Protein AF-A0A3S5XF40-F1 (afdb_monomer_lite)

Organism: NCBI:txid262988

Secondary structure (DSSP, 8-state):
-HHHHHHHHHHHHHHHHHHHTSPPTT--HHHHTGGGGSPP-PPPTTTTSGGGHHHHHHHHTTPPP-GGG-------EEETTEEE-

Foldseek 3Di:
DVVVVVVVVVVVVVVVVVVVPDDDPPDDPVNVCVVVPDDDDDDDDPCVDPVVVVVCVCVVVVHDDDPVSDDDDDWPDADPVGTDD

Sequence (85 aa):
EQQGAMVVKATAENVDEAVRELPDANLRPEDLWSVHSQPVFPKPHKRDSDTWAAIRKITETGEKIGLNHFKPIRPLGCGDTGSVH

Radius of gyration: 28.09 Å; chains: 1; bounding box: 51×30×76 Å

Structure (mmCIF, N/CA/C/O backbone):
data_AF-A0A3S5XF40-F1
#
_entry.id   AF-A0A3S5XF40-F1
#
loop_
_atom_site.group_PDB
_atom_site.id
_atom_site.type_symbol
_atom_site.label_atom_id
_atom_site.label_alt_id
_atom_site.label_comp_id
_atom_site.label_asym_id
_atom_site.label_entity_id
_atom_site.label_seq_id
_atom_site.pdbx_PDB_ins_code
_atom_site.Cartn_x
_atom_site.Cartn_y
_atom_site.Cartn_z
_atom_site.occupancy
_atom_site.B_iso_or_equiv
_atom_site.auth_seq_id
_atom_site.auth_comp_id
_atom_site.auth_asym_id
_atom_site.auth_atom_id
_atom_site.pdbx_PDB_model_num
ATOM 1 N N . GLU A 1 1 ? 32.296 -15.939 -53.811 1.00 61.72 1 GLU A N 1
ATOM 2 C CA . GLU A 1 1 ? 30.872 -15.591 -53.584 1.00 61.72 1 GLU A CA 1
ATOM 3 C C . GLU A 1 1 ? 30.260 -16.201 -52.322 1.00 61.72 1 GLU A C 1
ATOM 5 O O . GLU A 1 1 ? 29.656 -15.458 -51.562 1.00 61.72 1 GLU A O 1
ATOM 10 N N . GLN A 1 2 ? 30.442 -17.498 -52.037 1.00 68.69 2 GLN A N 1
ATOM 11 C CA . GLN A 1 2 ? 29.799 -18.175 -50.890 1.00 68.69 2 GLN A CA 1
ATOM 12 C C . GLN A 1 2 ? 30.041 -17.522 -49.512 1.00 68.69 2 GLN A C 1
ATOM 14 O O . GLN A 1 2 ? 29.123 -17.452 -48.701 1.00 68.69 2 GLN A O 1
ATOM 19 N N . GLN A 1 3 ? 31.244 -16.998 -49.252 1.00 70.88 3 GLN A N 1
ATOM 20 C CA . GLN A 1 3 ? 31.554 -16.311 -47.988 1.00 70.88 3 GLN A CA 1
ATOM 21 C C . GLN A 1 3 ? 30.796 -14.981 -47.835 1.00 70.88 3 GLN A C 1
ATOM 23 O O . GLN A 1 3 ? 30.311 -14.677 -46.751 1.00 70.88 3 GLN A O 1
ATOM 28 N N . GLY A 1 4 ? 30.626 -14.218 -48.920 1.00 76.75 4 GLY A N 1
ATOM 29 C CA . GLY A 1 4 ? 29.864 -12.966 -48.896 1.00 76.75 4 GLY A CA 1
ATOM 30 C C . GLY A 1 4 ? 28.375 -13.202 -48.636 1.00 76.75 4 GLY A C 1
ATOM 31 O O . GLY A 1 4 ? 27.774 -12.503 -47.828 1.00 76.75 4 GLY A O 1
ATOM 32 N N . ALA A 1 5 ? 27.801 -14.247 -49.241 1.00 80.38 5 ALA A N 1
ATOM 33 C CA . ALA A 1 5 ? 26.408 -14.630 -49.008 1.00 80.38 5 ALA A CA 1
ATOM 34 C C . ALA A 1 5 ? 26.143 -15.027 -47.543 1.00 80.38 5 ALA A C 1
ATOM 36 O O . ALA A 1 5 ? 25.102 -14.682 -46.988 1.00 80.38 5 ALA A O 1
ATOM 37 N N . MET A 1 6 ? 27.101 -15.704 -46.901 1.00 80.44 6 MET A N 1
ATOM 38 C CA . MET A 1 6 ? 27.004 -16.096 -45.491 1.00 80.44 6 MET A CA 1
ATOM 39 C C . MET A 1 6 ? 26.998 -14.878 -44.555 1.00 80.44 6 MET A C 1
ATOM 41 O O . MET A 1 6 ? 26.175 -14.811 -43.646 1.00 80.44 6 MET A O 1
ATOM 45 N N . VAL A 1 7 ? 27.858 -13.888 -44.818 1.00 84.81 7 VAL A N 1
ATOM 46 C CA . VAL A 1 7 ? 27.919 -12.636 -44.042 1.00 84.81 7 VAL A CA 1
ATOM 47 C C . VAL A 1 7 ? 26.639 -11.817 -44.204 1.00 84.81 7 VAL A C 1
ATOM 49 O O . VAL A 1 7 ? 26.104 -11.316 -43.217 1.00 84.81 7 VAL A O 1
ATOM 52 N N . VAL A 1 8 ? 26.115 -11.706 -45.428 1.00 86.25 8 VAL A N 1
ATOM 53 C CA . VAL A 1 8 ? 24.859 -10.985 -45.694 1.00 86.25 8 VAL A CA 1
ATOM 54 C C . VAL A 1 8 ? 23.692 -11.646 -44.966 1.00 86.25 8 VAL A C 1
ATOM 56 O O . VAL A 1 8 ? 22.909 -10.953 -44.324 1.00 86.25 8 VAL A O 1
ATOM 59 N N . LYS A 1 9 ? 23.603 -12.981 -45.007 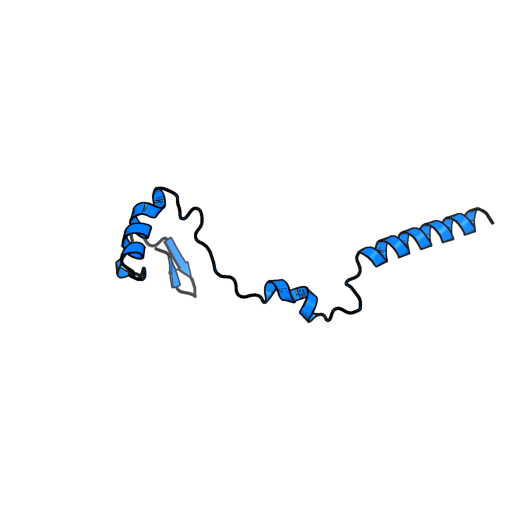1.00 86.25 9 LYS A N 1
ATOM 60 C CA . LYS A 1 9 ? 22.532 -13.719 -44.334 1.00 86.25 9 LYS A CA 1
ATOM 61 C C . LYS A 1 9 ? 22.592 -13.566 -42.811 1.00 86.25 9 LYS A C 1
ATOM 63 O O . LYS A 1 9 ? 21.585 -13.221 -42.208 1.00 86.25 9 LYS A O 1
ATOM 68 N N . ALA A 1 10 ? 23.774 -13.732 -42.217 1.00 87.12 10 ALA A N 1
ATOM 69 C CA . ALA A 1 10 ? 23.966 -13.563 -40.775 1.00 87.12 10 ALA A CA 1
ATOM 70 C C . ALA A 1 10 ? 23.665 -12.126 -40.313 1.00 87.12 10 ALA A C 1
ATOM 72 O O . ALA A 1 10 ? 23.109 -11.910 -39.240 1.00 87.12 10 ALA A O 1
ATOM 73 N N . THR A 1 11 ? 24.000 -11.132 -41.140 1.00 86.81 11 THR A N 1
ATOM 74 C CA . THR A 1 11 ? 23.700 -9.725 -40.849 1.00 86.81 11 THR A CA 1
ATOM 75 C C . THR A 1 11 ? 22.198 -9.452 -40.932 1.00 86.81 11 THR A C 1
ATOM 77 O O . THR A 1 11 ? 21.663 -8.762 -40.074 1.00 86.81 11 THR A O 1
ATOM 80 N N . ALA A 1 12 ? 21.504 -10.016 -41.924 1.00 87.75 12 ALA A N 1
ATOM 81 C CA . ALA A 1 12 ? 20.055 -9.885 -42.057 1.00 87.75 12 ALA A CA 1
ATOM 82 C C . ALA A 1 12 ? 19.302 -10.535 -40.883 1.00 87.75 12 ALA A C 1
ATOM 84 O O . ALA A 1 12 ? 18.368 -9.935 -40.365 1.00 87.75 12 ALA A O 1
ATOM 85 N N . GLU A 1 13 ? 19.736 -11.718 -40.437 1.00 87.69 13 GLU A N 1
ATOM 86 C CA . GLU A 1 13 ? 19.159 -12.414 -39.276 1.00 87.69 13 GLU A CA 1
ATOM 87 C C . GLU A 1 13 ? 19.357 -11.607 -37.979 1.00 87.69 13 GLU A C 1
ATOM 89 O O . GLU A 1 13 ? 18.413 -11.436 -37.214 1.00 87.69 13 GLU A O 1
ATOM 94 N N . ASN A 1 14 ? 20.543 -11.023 -37.772 1.00 86.00 14 ASN A N 1
ATOM 95 C CA . ASN A 1 14 ? 20.826 -10.170 -36.611 1.00 86.00 14 ASN A CA 1
ATOM 96 C C . ASN A 1 14 ? 19.990 -8.872 -36.618 1.00 86.00 14 ASN A C 1
ATOM 98 O O . ASN A 1 14 ? 19.461 -8.454 -35.592 1.00 86.00 14 ASN A O 1
ATOM 102 N N . VAL A 1 15 ? 19.820 -8.243 -37.787 1.00 84.75 15 VAL A N 1
ATOM 103 C CA . VAL A 1 15 ? 18.968 -7.048 -37.921 1.00 84.75 15 VAL A CA 1
ATOM 104 C C . VAL A 1 15 ? 17.494 -7.383 -37.666 1.00 84.75 15 VAL A C 1
ATOM 106 O O . VAL A 1 15 ? 16.816 -6.620 -36.986 1.00 84.75 15 VAL A O 1
ATOM 109 N N . ASP A 1 16 ? 16.998 -8.517 -38.168 1.00 81.81 16 ASP A N 1
ATOM 110 C CA . ASP A 1 16 ? 15.623 -8.983 -37.933 1.00 81.81 16 ASP A CA 1
ATOM 111 C C . ASP A 1 16 ? 15.350 -9.252 -36.443 1.00 81.81 16 ASP A C 1
ATOM 113 O O . ASP A 1 16 ? 14.312 -8.852 -35.918 1.00 81.81 16 ASP A O 1
ATOM 117 N N . GLU A 1 17 ? 16.302 -9.865 -35.736 1.00 81.00 17 GLU A N 1
ATOM 118 C CA . GLU A 1 17 ? 16.207 -10.095 -34.292 1.00 81.00 17 GLU A CA 1
ATOM 119 C C . GLU A 1 17 ? 16.228 -8.782 -33.495 1.00 81.00 17 GLU A C 1
ATOM 121 O O . GLU A 1 17 ? 15.362 -8.563 -32.648 1.00 81.00 17 GLU A O 1
ATOM 126 N N . ALA A 1 18 ? 17.144 -7.862 -33.816 1.00 78.25 18 ALA A N 1
ATOM 127 C CA . ALA A 1 18 ? 17.261 -6.578 -33.125 1.00 78.25 18 ALA A CA 1
ATOM 128 C C . ALA A 1 18 ? 16.004 -5.701 -33.257 1.00 78.25 18 ALA A C 1
ATOM 130 O O . ALA A 1 18 ? 15.662 -4.968 -32.331 1.00 78.25 18 ALA A O 1
ATOM 131 N N . VAL A 1 19 ? 15.299 -5.773 -34.392 1.00 77.31 19 VAL A N 1
ATOM 132 C CA . VAL A 1 19 ? 14.090 -4.972 -34.638 1.00 77.31 19 VAL A CA 1
ATOM 133 C C . VAL A 1 19 ? 12.875 -5.491 -33.860 1.00 77.31 19 VAL A C 1
ATOM 135 O O . VAL A 1 19 ? 11.971 -4.709 -33.574 1.00 77.31 19 VAL A O 1
ATOM 138 N N . ARG A 1 20 ? 12.846 -6.768 -33.452 1.00 76.75 20 ARG A N 1
ATOM 139 C CA . ARG A 1 20 ? 11.742 -7.329 -32.644 1.00 76.75 20 ARG A CA 1
ATOM 140 C C . ARG A 1 20 ? 11.695 -6.789 -31.217 1.00 76.75 20 ARG A C 1
ATOM 142 O O . ARG A 1 20 ? 10.617 -6.728 -30.638 1.00 76.75 20 ARG A O 1
ATOM 149 N N . GLU A 1 21 ? 12.844 -6.387 -30.685 1.00 69.50 21 GLU A N 1
ATOM 150 C CA . GLU A 1 21 ? 12.982 -5.803 -29.345 1.00 69.50 21 GLU A CA 1
ATOM 151 C C . GLU A 1 21 ? 12.878 -4.269 -29.359 1.00 69.50 21 GLU A C 1
ATOM 153 O O . GLU A 1 21 ? 12.956 -3.624 -28.309 1.00 69.50 21 GLU A O 1
ATOM 158 N N . LEU A 1 22 ? 12.714 -3.652 -30.538 1.00 69.50 22 LEU A N 1
ATOM 159 C CA . LEU A 1 22 ? 12.496 -2.214 -30.614 1.00 69.50 22 LEU A CA 1
ATOM 160 C C . LEU A 1 22 ? 11.091 -1.873 -30.106 1.00 69.50 22 LEU A C 1
ATOM 162 O O . LEU A 1 22 ? 10.116 -2.528 -30.487 1.00 69.50 22 LEU A O 1
ATOM 166 N N . PRO A 1 23 ? 10.956 -0.821 -29.282 1.00 69.75 23 PRO A N 1
ATOM 167 C CA . PRO A 1 23 ? 9.643 -0.297 -28.950 1.00 69.75 23 PRO A CA 1
ATOM 168 C C . PRO A 1 23 ? 8.934 0.123 -30.242 1.00 69.75 23 PRO A C 1
ATOM 170 O O . PRO A 1 23 ? 9.570 0.654 -31.157 1.00 69.75 23 PRO A O 1
ATOM 173 N N . ASP A 1 24 ? 7.624 -0.128 -30.319 1.00 75.12 24 ASP A N 1
ATOM 174 C CA . ASP A 1 24 ? 6.800 0.302 -31.451 1.00 75.12 24 ASP A CA 1
ATOM 175 C C . ASP A 1 24 ? 7.073 1.787 -31.727 1.00 75.12 24 ASP A C 1
ATOM 177 O O . ASP A 1 24 ? 6.926 2.635 -30.848 1.00 75.12 24 ASP A O 1
ATOM 181 N N . ALA A 1 25 ? 7.522 2.086 -32.947 1.00 71.31 25 ALA A N 1
ATOM 182 C CA . ALA A 1 25 ? 7.963 3.417 -33.355 1.00 71.31 25 ALA A CA 1
ATOM 183 C C . ALA A 1 25 ? 6.835 4.465 -33.326 1.00 71.31 25 ALA A C 1
ATOM 185 O O . ALA A 1 25 ? 7.107 5.660 -33.436 1.00 71.31 25 ALA A O 1
ATOM 186 N N . ASN A 1 26 ? 5.579 4.030 -33.180 1.00 78.69 26 ASN A N 1
ATOM 187 C CA . ASN A 1 26 ? 4.433 4.910 -32.977 1.00 78.69 26 ASN A CA 1
ATOM 188 C C . ASN A 1 26 ? 4.190 5.256 -31.498 1.00 78.69 26 ASN A C 1
ATOM 190 O O . ASN A 1 26 ? 3.370 6.131 -31.214 1.00 78.69 26 ASN A O 1
ATOM 194 N N . LEU A 1 27 ? 4.869 4.590 -30.557 1.00 79.25 27 LEU A N 1
ATOM 195 C CA . LEU A 1 27 ? 4.780 4.895 -29.132 1.00 79.25 27 LEU A CA 1
ATOM 196 C C . LEU A 1 27 ? 5.640 6.105 -28.800 1.00 79.25 27 LEU A C 1
ATOM 198 O O . LEU A 1 27 ? 6.801 6.217 -29.198 1.00 79.25 27 LEU A O 1
ATOM 202 N N . ARG A 1 28 ? 5.080 7.008 -28.004 1.00 82.38 28 ARG A N 1
ATOM 203 C CA . ARG A 1 28 ? 5.849 8.095 -27.412 1.00 82.38 28 ARG A CA 1
ATOM 204 C C . ARG A 1 28 ? 6.551 7.579 -26.153 1.00 82.38 28 ARG A C 1
ATOM 206 O O . ARG A 1 28 ? 6.086 6.607 -25.549 1.00 82.38 28 ARG A O 1
ATOM 213 N N . PRO A 1 29 ? 7.634 8.229 -25.695 1.00 78.94 29 PRO A N 1
ATOM 214 C CA . PRO A 1 29 ? 8.323 7.841 -24.466 1.00 78.94 29 PRO A CA 1
ATOM 215 C C . PRO A 1 29 ? 7.392 7.701 -23.255 1.00 78.94 29 PRO A C 1
ATOM 217 O O . PRO A 1 29 ? 7.609 6.838 -22.412 1.00 78.94 29 PRO A O 1
ATOM 220 N N . GLU A 1 30 ? 6.328 8.501 -23.180 1.00 82.50 30 GLU A N 1
ATOM 221 C CA . GLU A 1 30 ? 5.346 8.459 -22.095 1.00 82.50 30 GLU A CA 1
ATOM 222 C C . GLU A 1 30 ? 4.507 7.1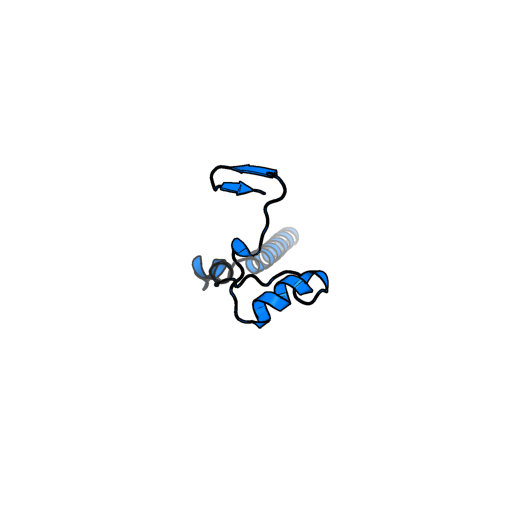75 -22.107 1.00 82.50 30 GLU A C 1
ATOM 224 O O . GLU A 1 30 ? 4.102 6.684 -21.051 1.00 82.50 30 GLU A O 1
ATOM 229 N N . ASP A 1 31 ? 4.264 6.607 -23.287 1.00 82.56 31 ASP A N 1
ATOM 230 C CA . ASP A 1 31 ? 3.408 5.435 -23.450 1.00 82.56 31 ASP A CA 1
ATOM 231 C C . ASP A 1 31 ? 4.094 4.173 -22.884 1.00 82.56 31 ASP A C 1
ATOM 233 O O . ASP A 1 31 ? 3.415 3.299 -22.339 1.00 82.56 31 ASP A O 1
ATOM 237 N N . LEU A 1 32 ? 5.436 4.137 -22.870 1.00 80.81 32 LEU A N 1
ATOM 238 C CA . LEU A 1 32 ? 6.241 3.093 -22.214 1.00 80.81 32 LEU A CA 1
ATOM 239 C C . LEU A 1 32 ? 6.023 3.045 -20.693 1.00 80.81 32 LEU A C 1
ATOM 241 O O . LEU A 1 32 ? 6.060 1.975 -20.088 1.00 80.81 32 LEU A O 1
ATOM 245 N N . TRP A 1 33 ? 5.761 4.198 -20.071 1.00 81.38 33 TRP A N 1
ATOM 246 C CA . TRP A 1 33 ? 5.571 4.329 -18.620 1.00 81.38 33 TRP A CA 1
ATOM 247 C C . TRP A 1 33 ? 4.099 4.458 -18.214 1.00 81.38 33 TRP A C 1
ATOM 249 O O . TRP A 1 33 ? 3.787 4.630 -17.031 1.00 81.38 33 TRP A O 1
ATOM 259 N N . SER A 1 34 ? 3.178 4.357 -19.175 1.00 85.81 34 SER A N 1
ATOM 260 C CA . SER A 1 34 ? 1.738 4.532 -18.960 1.00 85.81 34 SER A CA 1
ATOM 261 C C . SER A 1 34 ? 1.184 3.597 -17.880 1.00 85.81 34 SER A C 1
ATOM 263 O O . SER A 1 34 ? 0.405 4.029 -17.032 1.00 85.81 34 SER A O 1
ATOM 265 N N . VAL A 1 35 ? 1.652 2.346 -17.836 1.00 84.19 35 VAL A N 1
ATOM 266 C CA . VAL A 1 35 ? 1.268 1.347 -16.821 1.00 84.19 35 VAL A CA 1
ATOM 267 C C . VAL A 1 35 ? 1.688 1.781 -15.413 1.00 84.19 35 VAL A C 1
ATOM 269 O O . VAL A 1 35 ? 0.937 1.598 -14.458 1.00 84.19 35 VAL A O 1
ATOM 272 N N . HIS A 1 36 ? 2.854 2.412 -15.278 1.00 83.38 36 HIS A N 1
ATOM 273 C CA . HIS A 1 36 ? 3.378 2.889 -13.994 1.00 83.38 36 HIS A CA 1
ATOM 274 C C . HIS A 1 36 ? 2.712 4.178 -13.507 1.00 83.38 36 HIS A C 1
ATOM 276 O O . HIS A 1 36 ? 2.821 4.522 -12.333 1.00 83.38 36 HIS A O 1
ATOM 282 N N . SER A 1 37 ? 2.009 4.875 -14.397 1.00 85.88 37 SER A N 1
ATOM 283 C CA . SER A 1 37 ? 1.269 6.097 -14.076 1.00 85.88 37 SER A CA 1
ATOM 284 C C . SER A 1 37 ? -0.162 5.814 -13.605 1.00 85.88 37 SER A C 1
ATOM 286 O O . SER A 1 37 ? -0.882 6.735 -13.219 1.00 85.88 37 SER A O 1
ATOM 288 N N . GLN A 1 38 ? -0.608 4.554 -13.641 1.00 87.69 38 GLN A N 1
ATOM 289 C CA . GLN A 1 38 ? -1.958 4.190 -13.225 1.00 87.69 38 GLN A CA 1
ATOM 290 C C . GLN A 1 38 ? -2.108 4.268 -11.697 1.00 87.69 38 GLN A C 1
ATOM 292 O O . GLN A 1 38 ? -1.226 3.806 -10.967 1.00 87.69 38 GLN A O 1
ATOM 297 N N . PRO A 1 39 ? -3.235 4.799 -11.181 1.00 89.62 39 PRO A N 1
ATOM 298 C CA . PRO A 1 39 ? -3.525 4.772 -9.754 1.00 89.62 39 PRO A CA 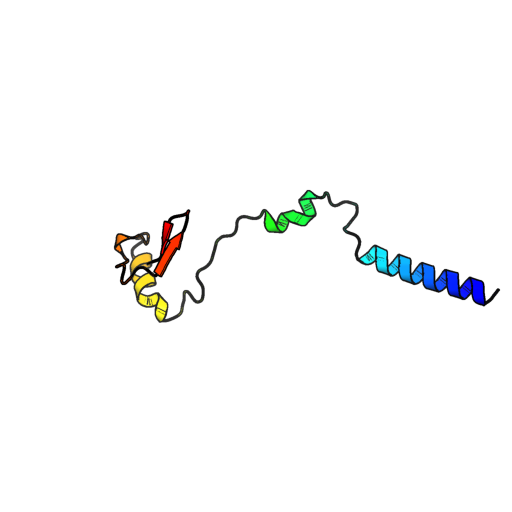1
ATOM 299 C C . PRO A 1 39 ? -3.532 3.336 -9.223 1.00 89.62 39 PRO A C 1
ATOM 301 O O . PRO A 1 39 ? -4.320 2.497 -9.662 1.00 89.62 39 PRO A O 1
ATOM 304 N N . VAL A 1 40 ? -2.672 3.058 -8.245 1.00 87.19 40 VAL A N 1
ATOM 305 C CA . VAL A 1 40 ? -2.638 1.762 -7.565 1.00 87.19 40 VAL A CA 1
ATOM 306 C C . VAL A 1 40 ? -3.492 1.841 -6.308 1.00 87.19 40 VAL A C 1
ATOM 308 O O . VAL A 1 40 ? -3.252 2.663 -5.426 1.00 87.19 40 VAL A O 1
ATOM 311 N N . PHE A 1 41 ? -4.467 0.941 -6.202 1.00 85.50 41 PHE A N 1
ATOM 312 C CA . PHE A 1 41 ? -5.247 0.746 -4.983 1.00 85.50 41 PHE A CA 1
ATOM 313 C C . PHE A 1 41 ? -4.660 -0.441 -4.211 1.00 85.50 41 PHE A C 1
ATOM 315 O O . PHE A 1 41 ? -4.934 -1.590 -4.577 1.00 85.50 41 PHE A O 1
ATOM 322 N N . PRO A 1 42 ? -3.826 -0.207 -3.180 1.00 83.44 42 PRO A N 1
ATOM 323 C CA . PRO A 1 42 ? -3.180 -1.287 -2.451 1.00 83.44 42 PRO A CA 1
ATOM 324 C C . PRO A 1 42 ? -4.237 -2.173 -1.790 1.00 83.44 42 PRO A C 1
ATOM 326 O O . PRO A 1 42 ? -5.032 -1.722 -0.964 1.00 83.44 42 PRO A O 1
ATOM 329 N N . LYS A 1 43 ? -4.249 -3.454 -2.165 1.00 84.19 43 LYS A N 1
ATOM 330 C CA . LYS A 1 43 ? -5.104 -4.458 -1.531 1.00 84.19 43 LYS A CA 1
ATOM 331 C C . LYS A 1 43 ? -4.347 -5.106 -0.374 1.00 84.19 43 LYS A C 1
ATOM 333 O O . LYS A 1 43 ? -3.187 -5.481 -0.556 1.00 84.19 43 LYS A O 1
ATOM 338 N N . PRO A 1 44 ? -4.978 -5.288 0.796 1.00 86.31 44 PRO A N 1
ATOM 339 C CA . PRO A 1 44 ? -4.313 -5.946 1.905 1.00 86.31 44 PRO A CA 1
ATOM 340 C C . PRO A 1 44 ? -3.973 -7.401 1.580 1.00 86.31 44 PRO A C 1
ATOM 342 O O . PRO A 1 44 ? -4.790 -8.139 1.021 1.00 86.31 44 PRO A O 1
ATOM 345 N N . HIS A 1 45 ? -2.770 -7.828 1.957 1.00 89.25 45 HIS A N 1
ATOM 346 C CA . HIS A 1 45 ? -2.339 -9.206 1.761 1.00 89.25 45 HIS A CA 1
ATOM 347 C C . HIS A 1 45 ? -3.173 -10.162 2.629 1.00 89.25 45 HIS A C 1
ATOM 349 O O . HIS A 1 45 ? -3.296 -9.958 3.838 1.00 89.25 45 HIS A O 1
ATOM 355 N N . LYS A 1 46 ? -3.728 -11.215 2.008 1.00 90.06 46 LYS A N 1
ATOM 356 C CA . LYS A 1 46 ? -4.532 -12.265 2.666 1.00 90.06 46 LYS A CA 1
ATOM 357 C C . LYS A 1 46 ? -5.664 -11.720 3.550 1.00 90.06 46 LYS A C 1
ATOM 359 O O . LYS A 1 46 ? -5.903 -12.239 4.630 1.00 90.06 46 LYS A O 1
ATOM 364 N N . ARG A 1 47 ? -6.382 -10.694 3.087 1.00 86.19 47 ARG A N 1
ATOM 365 C CA . ARG A 1 47 ? -7.476 -10.046 3.838 1.00 86.19 47 ARG A CA 1
ATOM 366 C C . ARG A 1 47 ? -8.510 -11.017 4.432 1.00 86.19 47 ARG A C 1
ATOM 368 O O . ARG A 1 47 ? -9.111 -10.718 5.457 1.00 86.19 47 ARG A O 1
ATOM 375 N N . ASP A 1 48 ? -8.729 -12.158 3.789 1.00 87.88 48 ASP A N 1
ATOM 376 C CA . ASP A 1 48 ? -9.762 -13.110 4.196 1.00 87.88 48 ASP A CA 1
ATOM 377 C C . ASP A 1 48 ? -9.257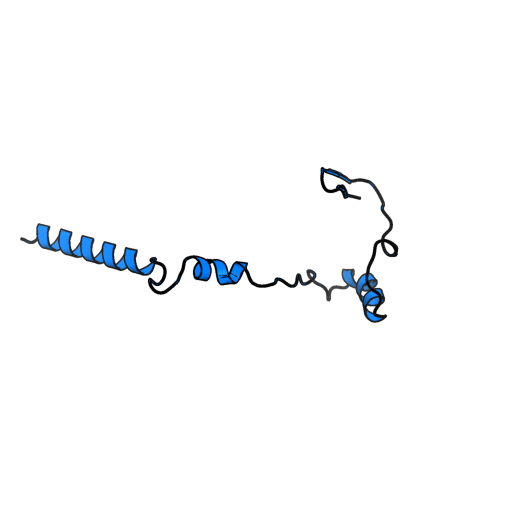 -14.178 5.192 1.00 87.88 48 ASP A C 1
ATOM 379 O O . ASP A 1 48 ? -10.037 -15.035 5.603 1.00 87.88 48 ASP A O 1
ATOM 383 N N . SER A 1 49 ? -7.984 -14.131 5.616 1.00 93.44 49 SER A N 1
ATOM 384 C CA . SER A 1 49 ? -7.444 -15.052 6.626 1.00 93.44 49 SER A CA 1
ATOM 385 C C . SER A 1 49 ? -7.945 -14.747 8.041 1.00 93.44 49 SER A C 1
ATOM 387 O O . SER A 1 49 ? -8.327 -13.623 8.369 1.00 93.44 49 SER A O 1
ATOM 389 N N . ASP A 1 50 ? -7.870 -15.736 8.932 1.00 93.75 50 ASP A N 1
ATOM 390 C CA . ASP A 1 50 ? -8.341 -15.595 10.319 1.00 93.75 50 ASP A CA 1
ATOM 391 C C . ASP A 1 50 ? -7.594 -14.510 11.107 1.00 93.75 50 ASP A C 1
ATOM 393 O O . ASP A 1 50 ? -8.175 -13.843 11.963 1.00 93.75 50 ASP A O 1
ATOM 397 N N . THR A 1 51 ? -6.335 -14.238 10.753 1.00 92.69 51 THR A N 1
ATOM 398 C CA . THR A 1 51 ? -5.529 -13.147 11.331 1.00 92.69 51 THR A CA 1
ATOM 399 C C . THR A 1 51 ? -6.137 -11.757 11.110 1.00 92.69 51 THR A C 1
ATOM 401 O O . THR A 1 51 ? -5.793 -10.823 11.829 1.00 92.69 51 THR A O 1
ATOM 404 N N . TRP A 1 52 ? -7.050 -11.605 10.146 1.00 93.38 52 TRP A N 1
ATOM 405 C CA . TRP A 1 52 ? -7.768 -10.360 9.870 1.00 93.38 52 TRP A CA 1
ATOM 406 C C . TRP A 1 52 ? -9.066 -10.201 10.670 1.00 93.38 52 TRP A C 1
ATOM 408 O O . TRP A 1 52 ? -9.733 -9.180 10.522 1.00 93.38 52 TRP A O 1
ATOM 418 N N . ALA A 1 53 ? -9.454 -11.156 11.524 1.00 93.00 53 ALA A N 1
ATOM 419 C CA . ALA A 1 53 ? -10.738 -11.120 12.237 1.00 93.00 53 ALA A CA 1
ATOM 420 C C . ALA A 1 53 ? -10.977 -9.813 13.020 1.00 93.00 53 ALA A C 1
ATOM 422 O O . ALA A 1 53 ? -12.045 -9.214 12.899 1.00 93.00 53 ALA A O 1
ATOM 423 N N . ALA A 1 54 ? -9.976 -9.330 13.765 1.00 90.88 54 ALA A N 1
ATOM 424 C CA . ALA A 1 54 ? -10.088 -8.081 14.525 1.00 90.88 54 ALA A CA 1
ATOM 425 C C . ALA A 1 54 ? -10.278 -6.859 13.613 1.00 90.88 54 ALA A C 1
ATOM 427 O O . ALA A 1 54 ? -11.088 -5.983 13.904 1.00 90.88 54 ALA A O 1
ATOM 428 N N . ILE A 1 55 ? -9.565 -6.834 12.486 1.00 91.62 55 ILE A N 1
ATOM 429 C CA . ILE A 1 55 ? -9.642 -5.750 11.512 1.00 91.62 55 ILE A CA 1
ATOM 430 C C . ILE A 1 55 ? -10.989 -5.762 10.779 1.00 91.62 55 ILE A C 1
ATOM 432 O O . ILE A 1 55 ? -11.621 -4.715 10.659 1.00 91.62 55 ILE A O 1
ATOM 436 N N . ARG A 1 56 ? -11.464 -6.942 10.353 1.00 90.56 56 ARG A N 1
ATOM 437 C CA . ARG A 1 56 ? -12.775 -7.108 9.705 1.00 90.56 56 ARG A CA 1
ATOM 438 C C . ARG A 1 56 ? -13.902 -6.581 10.585 1.00 90.56 56 ARG A C 1
ATOM 440 O O . ARG A 1 56 ? -14.677 -5.756 10.114 1.00 90.56 56 ARG A O 1
ATOM 447 N N . LYS A 1 57 ? -13.907 -6.954 11.869 1.00 92.19 57 LYS A N 1
ATOM 448 C CA . LYS A 1 57 ? -14.904 -6.501 12.849 1.00 92.19 57 LYS A CA 1
ATOM 449 C C . LYS A 1 57 ? -15.016 -4.974 12.926 1.00 92.19 57 LYS A C 1
ATOM 451 O O . LYS A 1 57 ? -16.120 -4.464 13.054 1.00 92.19 57 LYS A O 1
ATOM 456 N N . ILE A 1 58 ? -13.895 -4.253 12.854 1.00 91.69 58 ILE A N 1
ATOM 457 C CA . ILE A 1 58 ? -13.882 -2.780 12.854 1.00 91.69 58 ILE A CA 1
ATOM 458 C C . ILE A 1 58 ? -14.386 -2.247 11.510 1.00 91.69 58 ILE A C 1
ATOM 460 O O . ILE A 1 58 ? -15.219 -1.354 11.463 1.00 91.69 58 ILE A O 1
ATOM 464 N N . THR A 1 59 ? -13.928 -2.808 10.391 1.00 89.56 59 THR A N 1
ATOM 465 C CA . THR A 1 59 ? -14.345 -2.315 9.068 1.00 89.56 59 THR A CA 1
ATOM 466 C C . THR A 1 59 ? -15.816 -2.592 8.746 1.00 89.56 59 THR A C 1
ATOM 468 O O . THR A 1 59 ? -16.427 -1.830 8.002 1.00 89.56 59 THR A O 1
ATOM 471 N N . GLU A 1 60 ? -16.401 -3.652 9.309 1.00 91.50 60 GLU A N 1
ATOM 472 C CA . GLU A 1 60 ? -17.814 -4.017 9.138 1.00 91.50 60 GLU A CA 1
ATOM 473 C C . GLU A 1 60 ? -18.771 -3.004 9.778 1.00 91.50 60 GLU A C 1
ATOM 475 O O . GLU A 1 60 ? -19.895 -2.851 9.306 1.00 91.50 60 GLU A O 1
ATOM 480 N N . THR A 1 61 ? -18.333 -2.262 10.802 1.00 91.31 61 THR A N 1
ATOM 481 C CA . THR A 1 61 ? -19.134 -1.177 11.395 1.00 91.31 61 THR A CA 1
ATOM 482 C C . THR A 1 61 ? -19.112 0.102 10.553 1.00 91.31 61 THR A C 1
ATOM 484 O O . THR A 1 61 ? -19.814 1.060 10.872 1.00 91.31 61 THR A O 1
ATOM 487 N N . GLY A 1 62 ? -18.313 0.136 9.480 1.00 89.88 62 GLY A N 1
ATOM 488 C CA . GLY A 1 62 ? -18.059 1.333 8.679 1.00 89.88 62 GLY A CA 1
ATOM 489 C C . GLY A 1 62 ? -17.035 2.287 9.303 1.00 89.88 62 GLY 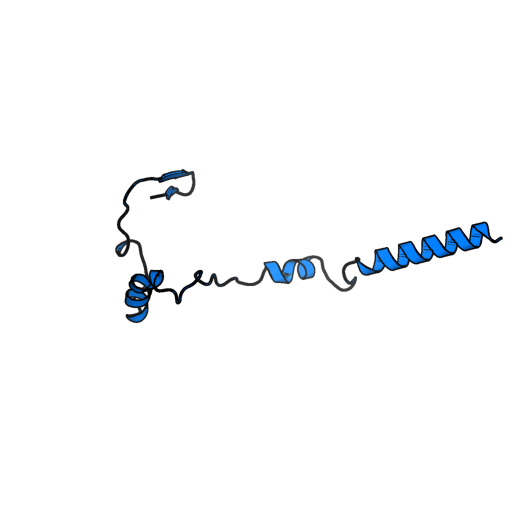A C 1
ATOM 490 O O . GLY A 1 62 ? -16.772 3.351 8.737 1.00 89.88 62 GLY A O 1
ATOM 491 N N . GLU A 1 63 ? -16.437 1.927 10.443 1.00 92.94 63 GLU A N 1
ATOM 492 C CA . GLU A 1 63 ? -15.377 2.711 11.067 1.00 92.94 63 GLU A CA 1
ATOM 493 C C . GLU A 1 63 ? -14.079 2.650 10.245 1.00 92.94 63 GLU A C 1
ATOM 495 O O . GLU A 1 63 ? -13.685 1.614 9.700 1.00 92.94 63 GLU A O 1
ATOM 500 N N . LYS A 1 64 ? -13.384 3.791 10.158 1.00 89.94 64 LYS A N 1
ATOM 501 C CA . LYS A 1 64 ? -12.045 3.858 9.569 1.00 89.94 64 LYS A CA 1
ATOM 502 C C . LYS A 1 64 ? -11.006 3.521 10.627 1.00 89.94 64 LYS A C 1
ATOM 504 O O . LYS A 1 64 ? -10.934 4.169 11.668 1.00 89.94 64 LYS A O 1
ATOM 509 N N . ILE A 1 65 ? -10.148 2.559 10.310 1.00 90.81 65 ILE A N 1
ATOM 510 C CA . ILE A 1 65 ? -9.023 2.190 11.165 1.00 90.81 65 ILE A CA 1
ATOM 511 C C . ILE A 1 65 ? -8.067 3.382 11.282 1.00 90.81 65 ILE A C 1
ATOM 513 O O . ILE A 1 65 ? -7.573 3.906 10.284 1.00 90.81 65 ILE A O 1
ATOM 517 N N . GLY A 1 66 ? -7.792 3.772 12.518 1.00 91.12 66 GLY A N 1
ATOM 518 C CA . GLY A 1 66 ? -6.852 4.822 12.893 1.00 91.12 66 GLY A CA 1
ATOM 519 C C . GLY A 1 66 ? -6.011 4.428 14.106 1.00 91.12 66 GLY A C 1
ATOM 520 O O . GLY A 1 66 ? -6.135 3.325 14.638 1.00 91.12 66 GLY A O 1
ATOM 521 N N . LEU A 1 67 ? -5.164 5.350 14.570 1.00 90.31 67 LEU A N 1
ATOM 522 C CA . LEU A 1 67 ? -4.235 5.127 15.688 1.00 90.31 67 LEU A CA 1
ATOM 523 C C . LEU A 1 67 ? -4.928 4.730 17.002 1.00 90.31 67 LEU A C 1
ATOM 525 O O . LEU A 1 67 ? -4.334 4.030 17.810 1.00 90.31 67 LEU A O 1
ATOM 529 N N . ASN A 1 68 ? -6.194 5.107 17.190 1.00 92.00 68 ASN A N 1
ATOM 530 C CA . ASN A 1 68 ? -7.026 4.708 18.330 1.00 92.00 68 ASN A CA 1
ATOM 531 C C . ASN A 1 68 ? -7.234 3.186 18.445 1.00 92.00 68 ASN A C 1
ATOM 533 O O . ASN A 1 68 ? -7.539 2.697 19.529 1.00 92.00 68 ASN A O 1
ATOM 537 N N . HIS A 1 69 ? -7.056 2.441 17.352 1.00 92.88 69 HIS A N 1
ATOM 538 C CA . HIS A 1 69 ? -7.190 0.983 17.325 1.00 92.88 69 HIS A CA 1
ATOM 539 C C . HIS A 1 69 ? -5.889 0.248 17.662 1.00 92.88 69 HIS A C 1
ATOM 541 O O . HIS A 1 69 ? -5.899 -0.971 17.836 1.00 92.88 69 HIS A O 1
ATOM 547 N N . PHE A 1 70 ? -4.765 0.964 17.735 1.00 92.31 70 PHE A N 1
ATOM 548 C CA . PHE A 1 70 ? -3.449 0.379 17.946 1.00 92.31 70 PHE A CA 1
ATOM 549 C C . PHE A 1 70 ? -2.861 0.830 19.275 1.00 92.31 70 PHE A C 1
ATOM 551 O O . PHE A 1 70 ? -2.963 1.986 19.678 1.00 92.31 70 PHE A O 1
ATOM 558 N N . LYS A 1 71 ? -2.183 -0.102 19.944 1.00 93.00 71 LYS A N 1
ATOM 559 C CA . LYS A 1 71 ? -1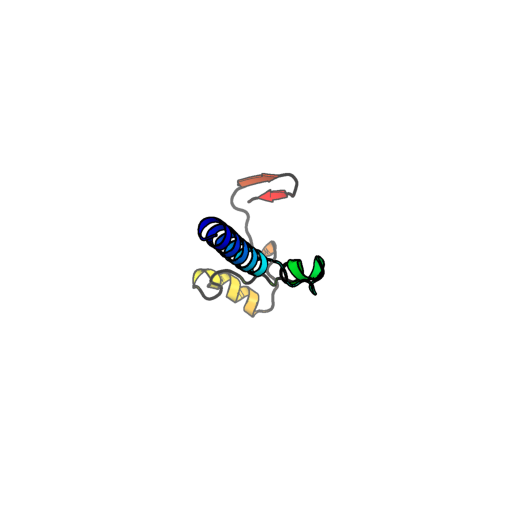.388 0.183 21.132 1.00 93.00 71 LYS A CA 1
ATOM 560 C C . LYS A 1 71 ? 0.087 -0.029 20.786 1.00 93.00 71 LYS A C 1
ATOM 562 O O . LYS A 1 71 ? 0.464 -1.178 20.556 1.00 93.00 71 LYS A O 1
ATOM 567 N N . PRO A 1 72 ? 0.916 1.029 20.755 1.00 91.25 72 PRO A N 1
ATOM 568 C CA . PRO A 1 72 ? 2.357 0.883 20.585 1.00 91.25 72 PRO A CA 1
ATOM 569 C C . PRO A 1 72 ? 2.923 -0.009 21.694 1.00 91.25 72 PRO A C 1
ATOM 571 O O . PRO A 1 72 ? 2.604 0.194 22.868 1.00 91.25 72 PRO A O 1
ATOM 574 N N . ILE A 1 73 ? 3.731 -1.008 21.330 1.00 92.88 73 ILE A N 1
ATOM 575 C CA . ILE A 1 73 ? 4.315 -1.943 22.305 1.00 92.88 73 ILE A CA 1
ATOM 576 C C . ILE A 1 73 ? 5.754 -1.544 22.623 1.00 92.88 73 ILE A C 1
ATOM 578 O O . ILE A 1 73 ? 6.093 -1.373 23.792 1.00 92.88 73 ILE A O 1
ATOM 582 N N . ARG A 1 74 ? 6.606 -1.387 21.602 1.00 94.50 74 ARG A N 1
ATOM 583 C CA . ARG A 1 74 ? 8.003 -0.971 21.779 1.00 94.50 74 ARG A CA 1
ATOM 584 C C . ARG A 1 74 ? 8.494 -0.191 20.559 1.00 94.50 74 ARG A C 1
ATOM 586 O O . ARG A 1 74 ? 8.177 -0.597 19.452 1.00 94.50 74 ARG A O 1
ATOM 593 N N . PRO A 1 75 ? 9.324 0.849 20.715 1.00 93.44 75 PRO A N 1
ATOM 594 C CA . PRO A 1 75 ? 9.955 1.485 19.568 1.00 93.44 75 PRO A CA 1
ATOM 595 C C . PRO A 1 75 ? 10.928 0.510 18.888 1.00 93.44 75 PRO A C 1
ATOM 597 O O . PRO A 1 75 ? 11.700 -0.192 19.547 1.00 93.44 75 PRO A O 1
ATOM 600 N N . LEU A 1 76 ? 10.880 0.467 17.560 1.00 95.88 76 LEU A N 1
ATOM 601 C CA . LEU A 1 76 ? 11.777 -0.316 16.710 1.00 95.88 76 LEU A CA 1
ATOM 602 C C . LEU A 1 76 ? 12.861 0.552 16.066 1.00 95.88 76 LEU A C 1
ATOM 604 O O . LEU A 1 76 ? 13.947 0.051 15.789 1.00 95.88 76 LEU A O 1
ATOM 608 N N . GLY A 1 77 ? 12.591 1.841 15.848 1.00 95.81 77 GLY A N 1
ATOM 609 C CA . GLY A 1 77 ? 13.560 2.763 15.262 1.00 95.81 77 GLY A CA 1
ATOM 610 C C . GLY A 1 77 ? 12.990 4.149 14.972 1.00 95.81 77 GLY A C 1
ATOM 611 O O . GLY A 1 77 ? 11.788 4.386 15.094 1.00 95.81 77 GLY A O 1
ATOM 612 N N . CYS A 1 78 ? 13.871 5.065 14.578 1.00 95.88 78 CYS A N 1
ATOM 613 C CA . CYS A 1 78 ? 13.540 6.433 14.196 1.00 95.88 78 CYS A CA 1
ATOM 614 C C . CYS A 1 78 ? 14.292 6.790 12.912 1.00 95.88 78 CYS A C 1
ATOM 616 O O . CYS A 1 78 ? 15.501 6.578 12.840 1.00 95.88 78 CYS A O 1
ATOM 618 N N . GLY A 1 79 ? 13.578 7.327 11.926 1.00 95.12 79 GLY A N 1
ATOM 619 C CA . GLY A 1 79 ? 14.149 7.896 10.708 1.00 95.12 79 GLY A CA 1
ATOM 620 C C . GLY A 1 79 ? 13.585 9.289 10.435 1.00 95.12 79 GLY A C 1
ATOM 621 O O . GLY A 1 79 ? 12.770 9.800 11.204 1.00 95.12 79 GLY A O 1
ATOM 622 N N . ASP A 1 80 ? 13.982 9.888 9.315 1.00 96.25 80 ASP A N 1
ATOM 623 C CA . ASP A 1 80 ? 13.650 11.285 8.992 1.00 96.25 80 ASP A CA 1
ATOM 624 C C . ASP A 1 80 ? 12.146 11.529 8.782 1.00 96.25 80 ASP A C 1
ATOM 626 O O . ASP A 1 80 ? 11.653 12.637 8.976 1.00 96.25 80 ASP A O 1
ATOM 630 N N . THR A 1 81 ? 11.391 10.490 8.410 1.00 91.62 81 THR A N 1
ATOM 631 C CA . THR A 1 81 ? 9.937 10.566 8.165 1.00 91.62 81 THR A CA 1
ATOM 632 C C . THR A 1 81 ? 9.097 10.108 9.363 1.00 91.62 81 THR A C 1
ATOM 634 O O . THR A 1 81 ? 7.870 10.087 9.282 1.00 91.62 81 THR A O 1
ATOM 637 N N . GLY A 1 82 ? 9.728 9.734 10.480 1.00 92.81 82 GLY A N 1
ATOM 638 C CA . GLY A 1 82 ? 9.024 9.354 11.702 1.00 92.81 82 GLY A CA 1
ATOM 639 C C . GLY A 1 82 ? 9.598 8.132 12.414 1.00 92.81 82 GLY A C 1
ATOM 640 O O . GLY A 1 82 ? 10.652 7.595 12.069 1.00 92.81 82 GLY A O 1
ATOM 641 N N . SER A 1 83 ? 8.879 7.701 13.449 1.00 91.38 83 SER A N 1
ATOM 642 C CA . SER A 1 83 ? 9.266 6.585 14.311 1.00 91.38 83 SER A CA 1
ATOM 643 C C . SER A 1 83 ? 8.447 5.332 14.021 1.00 91.38 83 SER A C 1
ATOM 645 O O . SER A 1 83 ? 7.255 5.398 13.722 1.00 91.38 83 SER A O 1
ATOM 647 N N . VAL A 1 84 ? 9.098 4.180 14.143 1.00 93.75 84 VAL A N 1
ATOM 648 C CA . VAL A 1 84 ? 8.478 2.861 14.024 1.00 93.75 84 VAL A CA 1
ATOM 649 C C . VAL A 1 84 ? 8.320 2.292 15.427 1.00 93.75 84 VAL A C 1
ATOM 651 O O . VAL A 1 84 ? 9.279 2.281 16.202 1.00 93.75 84 VAL A O 1
ATOM 654 N N . HIS A 1 85 ? 7.113 1.829 15.738 1.00 92.31 85 HIS A N 1
ATOM 655 C CA . HIS A 1 85 ? 6.740 1.150 16.979 1.00 92.31 85 HIS A CA 1
ATOM 656 C C . HIS A 1 85 ? 6.146 -0.231 16.681 1.00 92.31 85 HIS A C 1
ATOM 658 O O . HIS A 1 85 ? 5.766 -0.454 15.511 1.00 92.31 85 HIS A O 1
#

pLDDT: mean 86.27, std 7.41, range [61.72, 96.25]